Protein AF-A0A3D5KMP6-F1 (afdb_monomer_lite)

pLDDT: mean 85.41, std 14.26, range [41.09, 97.81]

Secondary structure (DSSP, 8-state):
--HHHHHHT-SS---HHHHHHHHHHHHHHHHHHHHHHHHHIIIIIHHHHHHHHHHHHHTT-GGGGGGGT-HHHHHHHHHHHHT-

Sequence (84 aa):
MLVDLTIKVAENIRSPHLARSILAVLGKLEGLLENSILKSLRLIGRPLAEKISLTAQKLGNTSAKNWAVDSSFMLFLAIMHANK

Foldseek 3Di:
DVVVVVCVVPVDDPDPVVVVVVVVVVVVVVVVVVVVLVVLLVPWLLVVLVVVLVVVVVVVNPVSVCSNVDSVSSSVRSVVVVVD

Radius of gyration: 19.12 Å; chains: 1; bounding box: 39×20×53 Å

Structure (mmCIF, N/CA/C/O backbone):
data_AF-A0A3D5KMP6-F1
#
_entry.id   AF-A0A3D5KMP6-F1
#
loop_
_atom_site.group_PDB
_atom_site.id
_atom_site.type_symbol
_atom_site.label_atom_id
_atom_site.label_alt_id
_atom_site.label_comp_id
_atom_site.label_asym_id
_atom_site.label_entity_id
_atom_site.label_seq_id
_atom_site.pdbx_PDB_ins_code
_atom_site.Cartn_x
_atom_site.Cartn_y
_atom_site.Cartn_z
_atom_site.occupancy
_atom_site.B_iso_or_equiv
_atom_site.auth_seq_id
_atom_site.auth_comp_id
_atom_site.auth_asym_id
_atom_site.auth_atom_id
_atom_site.pdbx_PDB_model_num
ATOM 1 N N . MET A 1 1 ? 8.320 11.753 -13.426 1.00 48.03 1 MET A N 1
ATOM 2 C CA . MET A 1 1 ? 8.656 13.019 -14.118 1.00 48.03 1 MET A CA 1
ATOM 3 C C . MET A 1 1 ? 10.076 13.026 -14.731 1.00 48.03 1 MET A C 1
ATOM 5 O O . MET A 1 1 ? 10.696 14.070 -14.820 1.00 48.03 1 MET A O 1
ATOM 9 N N . LEU A 1 2 ? 10.588 11.886 -15.223 1.00 41.09 2 LEU A N 1
ATOM 10 C CA . LEU A 1 2 ? 11.837 11.814 -16.017 1.00 41.09 2 LEU A CA 1
ATOM 11 C C . LEU A 1 2 ? 11.619 10.985 -17.289 1.00 41.09 2 LEU A C 1
ATOM 13 O O . LE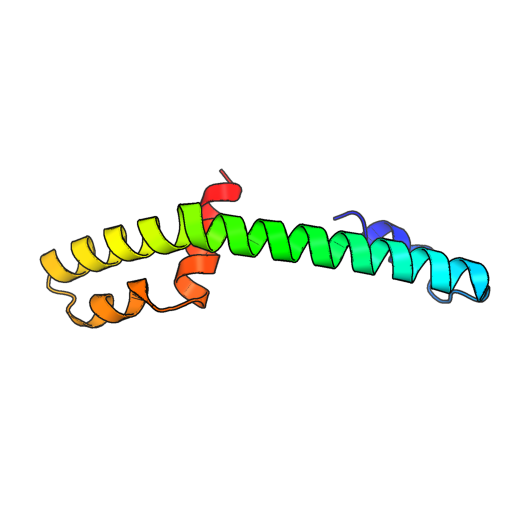U A 1 2 ? 11.970 11.420 -18.377 1.00 41.09 2 LEU A O 1
ATOM 17 N N . VAL A 1 3 ? 10.915 9.855 -17.156 1.00 52.34 3 VAL A N 1
ATOM 18 C CA . VAL A 1 3 ? 10.474 9.011 -18.282 1.00 52.34 3 VAL A CA 1
ATOM 19 C C . VAL A 1 3 ? 9.667 9.810 -19.313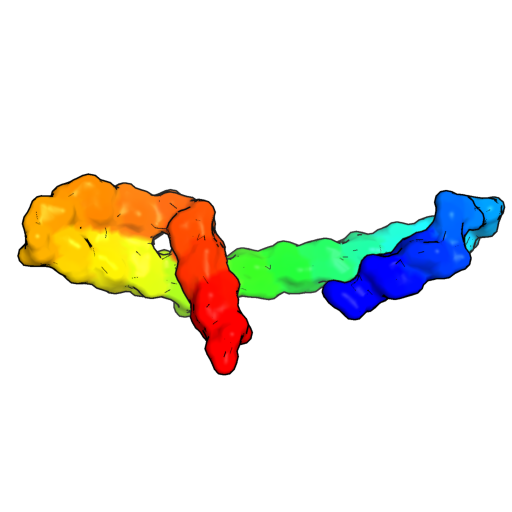 1.00 52.34 3 VAL A C 1
ATOM 21 O O . VAL A 1 3 ? 9.864 9.663 -20.515 1.00 52.34 3 VAL A O 1
ATOM 24 N N . ASP A 1 4 ? 8.836 10.733 -18.832 1.00 51.41 4 ASP A N 1
ATOM 25 C CA . ASP A 1 4 ? 7.976 11.570 -19.669 1.00 51.41 4 ASP A CA 1
ATOM 26 C C . ASP A 1 4 ? 8.764 12.578 -20.529 1.00 51.41 4 ASP A C 1
ATOM 28 O O . ASP A 1 4 ? 8.314 12.959 -21.602 1.00 51.41 4 ASP A O 1
ATOM 32 N N . LEU A 1 5 ? 9.975 12.977 -20.109 1.00 51.88 5 LEU A N 1
ATOM 33 C CA . LEU A 1 5 ? 10.839 13.852 -20.911 1.00 51.88 5 LEU A CA 1
ATOM 34 C C . LEU A 1 5 ? 11.619 13.062 -21.969 1.00 51.88 5 LEU A C 1
ATOM 36 O O . LEU A 1 5 ? 11.821 13.548 -23.077 1.00 51.88 5 LEU A O 1
ATOM 40 N N . THR A 1 6 ? 12.053 11.840 -21.641 1.00 48.41 6 THR A N 1
ATOM 41 C CA . THR A 1 6 ? 12.853 11.007 -22.551 1.00 48.41 6 THR A CA 1
ATOM 42 C C . THR A 1 6 ? 12.006 10.380 -23.660 1.00 48.41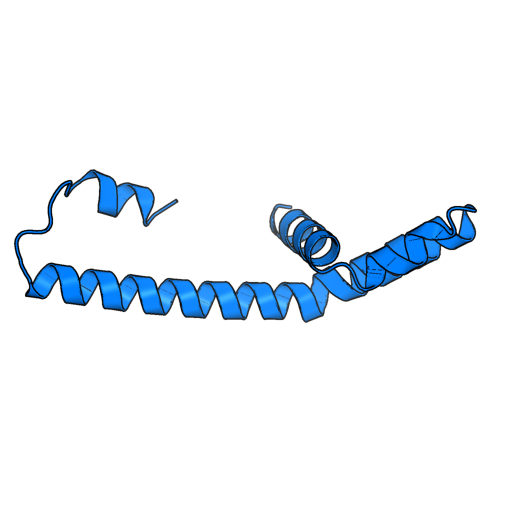 6 THR A C 1
ATOM 44 O O . THR A 1 6 ? 12.479 10.272 -24.788 1.00 48.41 6 THR A O 1
ATOM 47 N N . ILE A 1 7 ? 10.747 10.018 -23.381 1.00 54.41 7 ILE A N 1
ATOM 48 C CA . ILE A 1 7 ? 9.837 9.446 -24.388 1.00 54.41 7 ILE A CA 1
ATOM 49 C C . ILE A 1 7 ? 9.327 10.521 -25.361 1.00 54.41 7 ILE A C 1
ATOM 51 O O . ILE A 1 7 ? 9.206 10.261 -26.554 1.00 54.41 7 ILE A O 1
ATOM 55 N N . LYS A 1 8 ? 9.111 11.760 -24.899 1.00 54.38 8 LYS A N 1
ATOM 56 C CA . LYS A 1 8 ? 8.564 12.843 -25.737 1.00 54.38 8 LYS A CA 1
ATOM 57 C C . LYS A 1 8 ? 9.509 13.326 -26.844 1.00 54.38 8 LYS A C 1
ATOM 59 O O . LYS A 1 8 ? 9.059 13.942 -27.801 1.00 54.38 8 LYS A O 1
ATOM 64 N N . VAL A 1 9 ? 10.810 13.060 -26.717 1.00 56.62 9 VAL A N 1
ATOM 65 C CA . VAL A 1 9 ? 11.836 13.486 -27.689 1.00 56.62 9 VAL A CA 1
ATOM 66 C C . VAL A 1 9 ? 11.979 12.500 -28.856 1.00 56.62 9 VAL A C 1
ATOM 68 O O . VAL A 1 9 ? 12.476 12.873 -29.915 1.00 56.62 9 VAL A O 1
ATOM 71 N N . ALA A 1 10 ? 11.520 11.256 -28.706 1.00 60.34 10 ALA A N 1
ATOM 72 C CA . ALA A 1 10 ? 11.617 10.237 -29.745 1.00 60.34 10 ALA A CA 1
ATOM 73 C C . ALA A 1 10 ? 10.262 9.546 -29.941 1.00 60.34 10 ALA A C 1
ATOM 75 O O . ALA A 1 10 ? 10.039 8.456 -29.425 1.00 60.34 10 ALA A O 1
ATOM 76 N N . GLU A 1 11 ? 9.377 10.155 -30.738 1.00 64.62 11 GLU A N 1
ATOM 77 C CA . GLU A 1 11 ? 8.093 9.549 -31.143 1.00 64.62 11 GLU A CA 1
ATOM 78 C C . GLU A 1 11 ? 8.259 8.156 -31.776 1.00 64.62 11 GLU A C 1
ATOM 80 O O . GLU A 1 11 ? 7.344 7.340 -31.735 1.00 64.62 11 GLU A O 1
ATOM 85 N N . ASN A 1 12 ? 9.429 7.863 -32.357 1.00 73.44 12 ASN A N 1
ATOM 86 C CA . ASN A 1 12 ? 9.752 6.549 -32.902 1.00 73.44 12 ASN A CA 1
ATOM 87 C C . ASN A 1 12 ? 11.233 6.200 -32.706 1.00 73.44 12 ASN A C 1
ATOM 89 O O . ASN A 1 12 ? 12.125 6.839 -33.271 1.00 73.44 12 ASN A O 1
ATOM 93 N N . ILE A 1 13 ? 11.508 5.130 -31.959 1.00 76.69 13 ILE A N 1
ATOM 94 C CA . ILE A 1 13 ? 12.865 4.608 -31.768 1.00 76.69 13 ILE A CA 1
ATOM 95 C C . ILE A 1 13 ? 13.202 3.680 -32.942 1.00 76.69 13 ILE A C 1
ATOM 97 O O . ILE A 1 13 ? 12.836 2.510 -32.953 1.00 76.69 13 ILE A O 1
ATOM 101 N N . ARG A 1 14 ? 13.927 4.195 -33.943 1.00 82.56 14 ARG A N 1
ATOM 102 C CA . ARG A 1 14 ? 14.327 3.408 -35.131 1.00 82.56 14 ARG A CA 1
ATOM 103 C C . ARG A 1 14 ? 15.487 2.444 -34.875 1.00 82.56 14 ARG A C 1
ATOM 105 O O . ARG A 1 14 ? 15.680 1.508 -35.641 1.00 82.56 14 ARG A O 1
ATOM 112 N N . SER A 1 15 ? 16.279 2.684 -33.828 1.00 87.19 15 SER A N 1
ATOM 113 C CA . SER A 1 15 ? 17.444 1.859 -33.492 1.00 87.19 15 SER A CA 1
ATOM 114 C C . SER A 1 15 ? 17.051 0.709 -32.557 1.00 87.19 15 SER A C 1
ATOM 116 O O . SER A 1 15 ? 16.681 0.970 -31.407 1.00 87.19 15 SER A O 1
ATOM 118 N N . PRO A 1 16 ? 17.204 -0.563 -32.978 1.00 86.44 16 PRO A N 1
ATOM 119 C CA . PRO A 1 16 ? 16.934 -1.714 -32.115 1.00 86.44 16 PRO A CA 1
ATOM 120 C C . PRO A 1 16 ? 17.819 -1.737 -30.865 1.00 86.44 16 PRO A C 1
ATOM 122 O O . PRO A 1 16 ? 17.395 -2.190 -29.804 1.00 86.44 16 PRO A O 1
ATOM 125 N N . HIS A 1 17 ? 19.052 -1.235 -30.977 1.00 88.56 17 HIS A N 1
ATOM 126 C CA . HIS A 1 17 ? 19.972 -1.146 -29.847 1.00 88.56 17 HIS A CA 1
ATOM 127 C C . HIS A 1 17 ? 19.483 -0.127 -28.810 1.00 88.56 17 HIS A C 1
ATOM 129 O O . HIS A 1 17 ? 19.438 -0.433 -27.621 1.00 88.56 17 HIS A O 1
ATOM 135 N N . LEU A 1 18 ? 19.035 1.049 -29.261 1.00 84.88 18 LEU A N 1
ATOM 136 C CA . LEU A 1 18 ? 18.487 2.079 -28.379 1.00 84.88 18 LEU A CA 1
ATOM 137 C C . LEU A 1 18 ? 17.198 1.611 -27.689 1.00 84.88 18 LEU A C 1
ATOM 139 O O . LEU A 1 18 ? 17.046 1.811 -26.486 1.00 84.88 18 LEU A O 1
ATOM 143 N N . ALA A 1 19 ? 16.309 0.933 -28.423 1.00 86.56 19 ALA A N 1
ATOM 144 C CA . ALA A 1 19 ? 15.076 0.380 -27.865 1.00 86.56 19 ALA A CA 1
ATOM 145 C C . ALA A 1 19 ? 15.358 -0.607 -26.719 1.00 86.56 19 ALA A C 1
ATOM 147 O O . ALA A 1 19 ? 14.749 -0.514 -25.654 1.00 86.56 19 ALA A O 1
ATOM 148 N N . ARG A 1 20 ? 16.336 -1.508 -26.897 1.00 89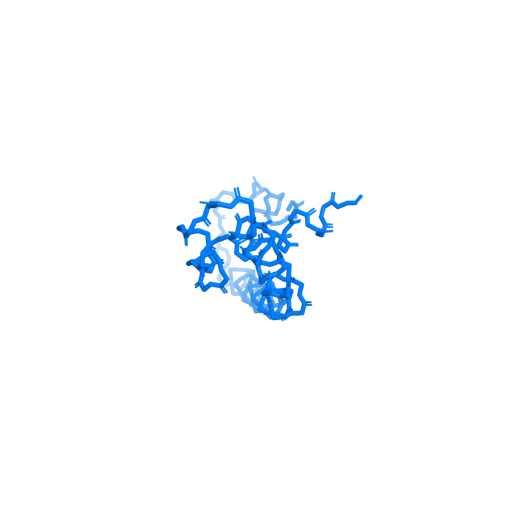.25 20 ARG A N 1
ATOM 149 C CA . ARG A 1 20 ? 16.760 -2.453 -25.849 1.00 89.25 20 ARG A CA 1
ATOM 150 C C . ARG A 1 20 ? 17.323 -1.744 -24.622 1.00 89.25 20 ARG A C 1
ATOM 152 O O . ARG A 1 20 ? 16.981 -2.114 -23.502 1.00 89.25 20 ARG A O 1
ATOM 159 N N . SER A 1 21 ? 18.155 -0.724 -24.820 1.00 89.75 21 SER A N 1
ATOM 160 C CA . SER A 1 21 ? 18.730 0.048 -23.714 1.00 89.75 21 SER A CA 1
ATOM 161 C C . SER A 1 21 ? 17.655 0.784 -22.911 1.00 89.75 21 SER A C 1
ATOM 163 O O . SER A 1 21 ? 17.694 0.758 -21.683 1.00 89.75 21 SER A O 1
ATOM 165 N N . ILE A 1 22 ? 16.661 1.377 -23.580 1.00 86.44 22 ILE A N 1
ATOM 166 C CA . ILE A 1 22 ? 15.530 2.041 -22.914 1.00 86.44 22 ILE A CA 1
ATOM 167 C C . ILE A 1 22 ? 14.691 1.031 -22.127 1.00 86.44 22 ILE A C 1
ATOM 169 O O . ILE A 1 22 ? 14.427 1.263 -20.949 1.00 86.44 22 ILE A O 1
ATOM 173 N N . LEU A 1 23 ? 14.336 -0.112 -22.723 1.00 86.81 23 LEU A N 1
ATOM 174 C CA . LEU A 1 23 ? 13.607 -1.178 -22.025 1.00 86.81 23 LEU A CA 1
ATOM 175 C C . LEU A 1 23 ? 14.355 -1.672 -20.780 1.00 86.81 23 LEU A C 1
ATOM 177 O O . LEU A 1 23 ? 13.748 -1.859 -19.731 1.00 86.81 23 LEU A O 1
ATOM 181 N N . ALA A 1 24 ? 15.678 -1.830 -20.863 1.00 90.38 24 ALA A N 1
ATOM 182 C CA . ALA A 1 24 ? 16.491 -2.243 -19.722 1.00 90.38 24 ALA A CA 1
ATOM 183 C C . ALA A 1 24 ? 16.479 -1.210 -18.582 1.00 90.38 24 ALA A C 1
ATOM 185 O O . ALA A 1 24 ? 16.487 -1.585 -17.409 1.00 90.38 24 ALA A O 1
ATOM 186 N N . VAL A 1 25 ? 16.463 0.087 -18.903 1.00 88.38 25 VAL A N 1
ATOM 187 C CA . VAL A 1 25 ? 16.334 1.154 -17.899 1.00 88.38 25 VAL A CA 1
ATOM 188 C C . VAL A 1 25 ? 14.928 1.168 -17.303 1.00 88.38 25 VAL A C 1
ATOM 190 O O . VAL A 1 25 ? 14.803 1.243 -16.083 1.00 88.38 25 VAL A O 1
ATOM 193 N N . LEU A 1 26 ? 13.888 1.044 -18.131 1.00 86.25 26 LEU A N 1
ATOM 194 C CA . LEU A 1 26 ? 12.501 0.988 -17.669 1.00 86.25 26 LEU A CA 1
ATOM 195 C C . LEU A 1 26 ? 12.275 -0.189 -16.720 1.00 86.25 26 LEU A C 1
ATOM 197 O O . LEU A 1 26 ? 11.795 0.038 -15.618 1.00 86.25 26 LEU A O 1
ATOM 201 N N . GLY A 1 27 ? 12.738 -1.394 -17.058 1.00 86.81 27 GLY A N 1
ATOM 202 C CA . GLY A 1 27 ? 12.602 -2.554 -16.171 1.00 86.81 27 GLY A CA 1
ATOM 203 C C . GLY A 1 27 ? 13.323 -2.377 -14.827 1.00 86.81 27 GLY A C 1
ATOM 204 O O . GLY A 1 27 ? 12.813 -2.777 -13.782 1.00 86.81 27 GLY A O 1
ATOM 205 N N . LYS A 1 28 ? 14.489 -1.712 -14.811 1.00 87.75 28 LYS A N 1
ATOM 206 C CA . LYS A 1 28 ? 15.174 -1.357 -13.553 1.00 87.75 28 LYS A CA 1
ATOM 207 C C . LYS A 1 28 ? 14.369 -0.348 -12.737 1.00 87.75 28 LYS A C 1
ATOM 209 O O . LYS A 1 28 ? 14.291 -0.485 -11.520 1.00 87.75 28 LYS A O 1
ATOM 214 N N . LEU A 1 29 ? 13.794 0.662 -13.388 1.00 82.56 29 LEU A N 1
ATOM 215 C CA . LEU A 1 29 ? 12.963 1.666 -12.725 1.00 82.56 29 LEU A CA 1
ATOM 216 C C . LEU A 1 29 ? 11.676 1.052 -12.170 1.00 82.56 29 LEU A C 1
ATOM 218 O O . LEU A 1 29 ? 11.348 1.316 -11.019 1.00 82.56 29 LEU A O 1
ATOM 222 N N . GLU A 1 30 ? 10.992 0.211 -12.942 1.00 80.50 30 GLU A N 1
ATOM 223 C CA . GLU A 1 30 ? 9.798 -0.522 -12.510 1.00 80.50 30 GLU A CA 1
ATOM 224 C C . GLU A 1 30 ? 10.099 -1.387 -11.288 1.00 80.50 30 GLU A C 1
ATOM 226 O O . GLU A 1 30 ? 9.425 -1.249 -10.271 1.00 80.50 30 GLU A O 1
ATOM 231 N N . GLY A 1 31 ? 11.169 -2.187 -11.327 1.00 86.06 31 GLY A N 1
ATOM 232 C CA . GLY A 1 31 ? 11.551 -3.027 -10.190 1.00 86.06 31 GLY A CA 1
ATOM 233 C C . GLY A 1 31 ? 11.928 -2.224 -8.939 1.00 86.06 31 GLY A C 1
ATOM 234 O O . GLY A 1 31 ? 11.559 -2.590 -7.821 1.00 86.06 31 GLY A O 1
ATOM 235 N N . LEU A 1 32 ? 12.635 -1.099 -9.098 1.00 84.62 32 LEU A N 1
ATOM 236 C CA . LEU A 1 32 ? 12.949 -0.201 -7.980 1.00 84.62 32 LEU A CA 1
ATOM 237 C C . LEU A 1 32 ? 11.683 0.432 -7.391 1.00 84.62 32 LEU A C 1
ATOM 239 O O . LEU A 1 32 ? 11.543 0.491 -6.166 1.00 84.62 32 LEU A O 1
ATOM 243 N N . LEU A 1 33 ? 10.767 0.887 -8.249 1.00 83.06 33 LEU A N 1
ATOM 244 C CA . LEU A 1 33 ? 9.497 1.480 -7.843 1.00 83.06 33 LEU A CA 1
ATOM 245 C C . LEU A 1 33 ? 8.629 0.456 -7.116 1.00 83.06 33 LEU A C 1
ATOM 247 O O . LEU A 1 33 ? 8.209 0.736 -5.997 1.00 83.06 33 LEU A O 1
ATOM 251 N N . GLU A 1 34 ? 8.434 -0.733 -7.680 1.00 85.00 34 GLU A N 1
ATOM 252 C CA . GLU A 1 34 ? 7.662 -1.813 -7.065 1.00 85.00 34 GLU A CA 1
ATOM 253 C C . GLU A 1 34 ? 8.223 -2.182 -5.688 1.00 85.00 34 GLU A C 1
ATOM 255 O O . GLU A 1 34 ? 7.490 -2.181 -4.698 1.00 85.00 34 GLU A O 1
ATOM 260 N N . ASN A 1 35 ? 9.540 -2.382 -5.578 1.00 88.62 35 ASN A N 1
ATOM 261 C CA . ASN A 1 35 ? 10.179 -2.683 -4.298 1.00 88.62 35 ASN A CA 1
ATOM 262 C C . ASN A 1 35 ? 9.985 -1.549 -3.275 1.00 88.62 35 ASN A C 1
ATOM 264 O O . ASN A 1 35 ? 9.701 -1.797 -2.100 1.00 88.62 35 ASN A O 1
ATOM 268 N N . SER A 1 36 ? 10.103 -0.290 -3.710 1.00 86.94 36 SER A N 1
ATOM 269 C CA . SER A 1 36 ? 9.882 0.868 -2.838 1.00 86.94 36 SER A CA 1
ATOM 270 C C . SER A 1 36 ? 8.426 0.977 -2.373 1.00 86.94 36 SER A C 1
ATOM 272 O O . SER A 1 36 ? 8.181 1.221 -1.190 1.00 86.94 36 SER A O 1
ATOM 274 N N . ILE A 1 37 ? 7.465 0.725 -3.268 1.00 86.94 37 ILE A N 1
ATOM 275 C CA . ILE A 1 37 ? 6.029 0.772 -2.993 1.00 86.94 37 ILE A CA 1
ATOM 276 C C . ILE A 1 37 ? 5.658 -0.347 -2.026 1.00 86.94 37 ILE A C 1
ATOM 278 O O . ILE A 1 37 ? 5.020 -0.078 -1.013 1.00 86.94 37 ILE A O 1
ATOM 282 N N . LEU A 1 38 ? 6.112 -1.579 -2.272 1.00 88.94 38 LEU A N 1
ATOM 283 C CA . LEU A 1 38 ? 5.879 -2.719 -1.382 1.00 88.94 38 LEU A CA 1
ATOM 284 C C . LEU A 1 38 ? 6.467 -2.475 0.011 1.00 88.94 38 LEU A C 1
ATOM 286 O O . LEU A 1 38 ? 5.814 -2.734 1.026 1.00 88.94 38 LEU A O 1
ATOM 290 N N . LYS A 1 39 ? 7.680 -1.919 0.081 1.00 90.62 39 LYS A N 1
ATOM 291 C CA . LYS A 1 39 ? 8.306 -1.540 1.350 1.00 90.62 39 LYS A CA 1
ATOM 292 C C . LYS A 1 39 ? 7.504 -0.451 2.068 1.00 90.62 39 LYS A C 1
ATOM 294 O O . LYS A 1 39 ? 7.279 -0.567 3.271 1.00 90.62 39 LYS A O 1
ATOM 299 N N . SER A 1 40 ? 7.044 0.570 1.349 1.00 89.62 40 SER A N 1
ATOM 300 C CA . SER A 1 40 ? 6.239 1.665 1.902 1.00 89.62 40 SER A CA 1
ATOM 301 C C . SER A 1 40 ? 4.866 1.183 2.384 1.00 89.62 40 SER A C 1
ATOM 303 O O . SER A 1 40 ? 4.447 1.500 3.496 1.00 89.62 40 SER A O 1
ATOM 305 N N . LEU A 1 41 ? 4.199 0.316 1.620 1.00 91.25 41 LEU A N 1
ATOM 306 C CA . LEU A 1 41 ? 2.959 -0.351 2.019 1.00 91.25 41 LEU A CA 1
ATOM 307 C C . LEU A 1 41 ? 3.133 -1.128 3.324 1.00 91.25 41 LEU A C 1
ATOM 309 O O . LEU A 1 41 ? 2.320 -0.995 4.235 1.00 91.25 41 LEU A O 1
ATOM 313 N N . ARG A 1 42 ? 4.211 -1.910 3.438 1.00 91.50 42 ARG A N 1
ATOM 314 C CA . ARG A 1 42 ? 4.474 -2.729 4.625 1.00 91.50 42 ARG A CA 1
ATOM 315 C C . ARG A 1 42 ? 4.837 -1.895 5.854 1.00 91.50 42 ARG A C 1
ATOM 317 O O . ARG A 1 42 ? 4.379 -2.216 6.945 1.00 91.50 42 ARG A O 1
ATOM 324 N N . LEU A 1 43 ? 5.685 -0.880 5.694 1.00 94.00 43 LEU A N 1
ATOM 325 C CA . LEU A 1 43 ? 6.244 -0.117 6.816 1.00 94.00 43 LEU A CA 1
ATOM 326 C C . LEU A 1 43 ? 5.389 1.085 7.228 1.00 94.00 43 LEU A C 1
ATOM 328 O O . LEU A 1 43 ? 5.460 1.503 8.379 1.00 94.00 43 LEU A O 1
ATOM 332 N N . ILE A 1 44 ? 4.610 1.648 6.304 1.00 94.19 44 ILE A N 1
ATOM 333 C CA . ILE A 1 44 ? 3.855 2.889 6.511 1.00 94.19 44 ILE A CA 1
ATOM 334 C C . ILE A 1 44 ? 2.366 2.647 6.267 1.00 94.19 4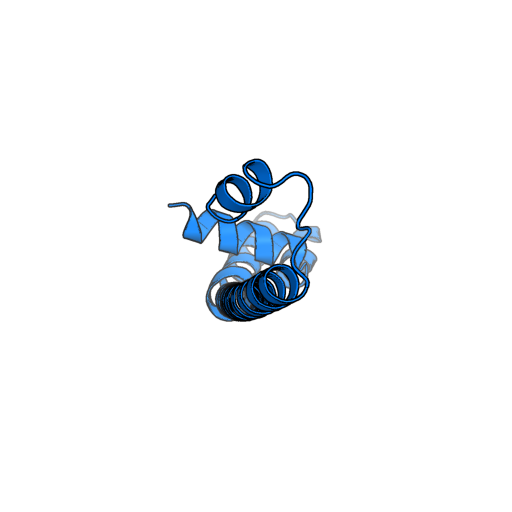4 ILE A C 1
ATOM 336 O O . ILE A 1 44 ? 1.558 2.878 7.164 1.00 94.19 44 ILE A O 1
ATOM 340 N N . GLY A 1 45 ? 2.005 2.147 5.080 1.00 94.19 45 GLY A N 1
ATOM 341 C CA . GLY A 1 45 ? 0.611 2.012 4.647 1.00 94.19 45 GLY A CA 1
ATOM 342 C C . GLY A 1 45 ? -0.236 1.158 5.590 1.00 94.19 45 GLY A C 1
ATOM 343 O O . GLY A 1 45 ? -1.250 1.627 6.103 1.00 94.19 45 GLY A O 1
ATOM 344 N N . ARG A 1 46 ? 0.208 -0.072 5.876 1.00 94.38 46 ARG A N 1
ATOM 345 C CA . ARG A 1 46 ? -0.487 -1.010 6.769 1.00 94.38 46 ARG A CA 1
ATOM 346 C C . ARG A 1 46 ? -0.601 -0.482 8.207 1.00 94.38 46 ARG A C 1
ATOM 348 O O . ARG A 1 46 ? -1.731 -0.395 8.684 1.00 94.38 46 ARG A O 1
ATOM 355 N N . PRO A 1 47 ? 0.487 -0.075 8.895 1.00 95.94 47 PRO A N 1
ATOM 356 C CA . PRO A 1 47 ? 0.370 0.464 10.253 1.00 95.94 47 PRO A CA 1
ATOM 357 C C . PRO A 1 47 ? -0.554 1.684 10.342 1.00 95.94 47 PRO A C 1
ATOM 359 O O . PRO A 1 47 ? -1.303 1.841 11.309 1.00 95.94 47 PRO A O 1
ATOM 362 N N . LEU A 1 48 ? -0.531 2.552 9.324 1.00 95.75 48 LEU A N 1
ATOM 363 C CA . LEU A 1 48 ? -1.387 3.733 9.294 1.00 95.75 48 LEU A CA 1
ATOM 364 C C . LEU A 1 48 ? -2.857 3.359 9.062 1.00 95.75 48 LEU A C 1
ATOM 366 O O . LEU A 1 48 ? -3.731 3.876 9.761 1.00 95.75 48 LEU A O 1
ATOM 370 N N . ALA A 1 49 ? -3.128 2.424 8.149 1.00 96.94 49 ALA A N 1
ATOM 371 C CA . ALA A 1 49 ? -4.470 1.911 7.895 1.00 96.94 49 ALA A CA 1
ATOM 372 C C . ALA A 1 49 ? -5.061 1.214 9.130 1.00 96.94 49 ALA A C 1
ATOM 374 O O . ALA A 1 49 ? -6.210 1.477 9.481 1.00 96.94 49 ALA A O 1
ATOM 375 N N . GLU A 1 50 ? -4.273 0.401 9.838 1.00 97.00 50 GLU A N 1
ATOM 376 C CA . GLU A 1 50 ? -4.670 -0.241 11.098 1.00 97.00 50 GLU A CA 1
ATOM 377 C C . GLU A 1 50 ? -5.034 0.806 12.164 1.00 97.00 50 GLU A C 1
ATOM 379 O O . GLU A 1 50 ? -6.107 0.741 12.771 1.00 97.00 50 GLU A O 1
ATOM 384 N N . LYS A 1 51 ? -4.195 1.833 12.351 1.00 97.06 51 LYS A N 1
ATOM 385 C CA . LYS A 1 51 ? -4.452 2.906 13.324 1.00 97.06 51 LYS A CA 1
ATOM 386 C C . LYS A 1 51 ? -5.722 3.698 13.002 1.00 97.06 51 LYS A C 1
ATOM 388 O O . LYS A 1 51 ? -6.524 3.967 13.902 1.00 97.06 51 LYS A O 1
ATOM 393 N N . ILE A 1 52 ? -5.910 4.082 11.739 1.00 96.94 52 ILE A N 1
ATOM 394 C CA . ILE A 1 52 ? -7.085 4.850 11.301 1.00 96.94 52 ILE A CA 1
ATOM 395 C C . ILE A 1 52 ? -8.344 3.988 11.414 1.00 96.94 52 ILE A C 1
ATOM 397 O O . ILE A 1 52 ? -9.345 4.446 11.962 1.00 96.94 52 ILE A O 1
ATOM 401 N N . SER A 1 53 ? -8.270 2.726 10.984 1.00 97.75 53 SER A N 1
ATOM 402 C CA . SER A 1 53 ? -9.351 1.747 11.104 1.00 97.75 53 SER A CA 1
ATOM 403 C C . SER A 1 53 ? -9.823 1.595 12.551 1.00 97.75 53 SER A C 1
ATOM 405 O O . SER A 1 53 ? -11.015 1.716 12.830 1.00 97.75 53 SER A O 1
ATOM 407 N N . LEU A 1 54 ? -8.899 1.377 13.492 1.00 97.81 54 LEU A N 1
ATOM 408 C CA . LEU A 1 54 ? -9.224 1.238 14.914 1.00 97.81 54 LEU A CA 1
ATOM 409 C C . LEU A 1 54 ? -9.829 2.519 15.494 1.00 97.81 54 LEU A C 1
ATOM 411 O O . LEU A 1 54 ? -10.752 2.457 16.304 1.00 97.81 54 LEU A O 1
ATOM 415 N N . THR A 1 55 ? -9.325 3.682 15.081 1.00 97.75 55 THR A N 1
ATOM 416 C CA . THR A 1 55 ? -9.855 4.978 15.526 1.00 97.75 55 THR A CA 1
ATOM 417 C C . THR A 1 55 ? -11.288 5.178 15.036 1.00 97.75 55 THR A C 1
ATOM 419 O O . THR A 1 55 ? -12.167 5.496 15.829 1.00 97.75 55 THR A O 1
ATOM 422 N N . ALA A 1 56 ? -11.553 4.921 13.756 1.00 97.06 56 ALA A N 1
ATOM 423 C CA . ALA A 1 56 ? -12.885 5.044 13.175 1.00 97.06 56 ALA A CA 1
ATOM 424 C C . ALA A 1 56 ? -13.885 4.048 13.791 1.00 97.06 56 ALA A C 1
ATOM 426 O O . ALA A 1 56 ? -15.018 4.427 14.084 1.00 97.06 56 ALA A O 1
ATOM 427 N N . GLN A 1 57 ? -13.455 2.814 14.078 1.00 97.81 57 GLN A N 1
ATOM 428 C CA . GLN A 1 57 ? -14.277 1.829 14.791 1.00 97.81 57 GLN A CA 1
ATOM 429 C C . GLN A 1 57 ? -14.671 2.315 16.192 1.00 97.81 57 GLN A C 1
ATOM 431 O O . GLN A 1 57 ? -15.837 2.217 16.567 1.00 97.81 57 GLN A O 1
ATOM 436 N N . LYS A 1 58 ? -13.732 2.902 16.947 1.00 97.25 58 LYS A N 1
ATOM 437 C CA . LYS A 1 58 ? -14.015 3.498 18.267 1.00 97.25 58 LYS A CA 1
ATOM 438 C C . LYS A 1 58 ? -14.984 4.681 18.198 1.00 97.25 58 LYS A C 1
ATOM 440 O O . LYS A 1 58 ? -15.671 4.950 19.174 1.00 97.25 58 LYS A O 1
ATOM 445 N N . LEU A 1 59 ? -15.054 5.360 17.054 1.00 97.38 59 LEU A N 1
ATOM 446 C CA . LEU A 1 59 ? -15.992 6.453 16.784 1.00 97.38 59 LEU A CA 1
ATOM 447 C C . LEU A 1 59 ? -17.346 5.970 16.228 1.00 97.38 59 LEU A C 1
ATOM 449 O O . LEU A 1 59 ? -18.155 6.785 15.798 1.00 97.38 59 LEU A O 1
ATOM 453 N N . GLY A 1 60 ? -17.604 4.658 16.223 1.00 97.12 60 GLY A N 1
ATOM 454 C CA . GLY A 1 60 ? -18.880 4.078 15.794 1.00 97.12 60 GLY A CA 1
ATOM 455 C C . GLY A 1 60 ? -18.937 3.671 14.320 1.00 97.12 60 GLY A C 1
ATOM 456 O O . GLY A 1 60 ? -19.943 3.111 13.889 1.00 97.12 60 GLY A O 1
ATOM 457 N N . ASN A 1 61 ? -17.868 3.873 13.541 1.00 96.62 61 ASN A N 1
ATOM 458 C CA . ASN A 1 61 ? -17.804 3.387 12.163 1.00 96.62 61 ASN A CA 1
ATOM 459 C C . ASN A 1 61 ? -17.271 1.948 12.110 1.00 96.62 61 ASN A C 1
ATOM 461 O O . ASN A 1 61 ? -16.080 1.699 11.921 1.00 96.62 61 ASN A O 1
ATOM 465 N N . THR A 1 62 ? -18.176 0.985 12.244 1.00 94.00 62 THR A N 1
ATOM 466 C CA . THR A 1 62 ? -17.855 -0.451 12.232 1.00 94.00 62 THR A CA 1
ATOM 467 C C . THR A 1 62 ? -17.314 -0.937 10.883 1.00 94.00 62 THR A C 1
ATOM 469 O O . THR A 1 62 ? -16.475 -1.840 10.851 1.00 94.00 62 THR A O 1
ATOM 472 N N . SER A 1 63 ? -17.713 -0.304 9.771 1.00 94.94 63 SER A N 1
ATOM 473 C CA . SER A 1 63 ? -17.231 -0.647 8.422 1.00 94.94 63 SER A CA 1
ATOM 474 C C . SER A 1 63 ? -15.733 -0.387 8.234 1.00 94.94 63 SER A C 1
ATOM 476 O O . SER A 1 63 ? -15.081 -1.043 7.417 1.00 94.94 63 SER A O 1
ATOM 478 N N . ALA A 1 64 ? -15.155 0.500 9.053 1.00 96.19 64 ALA A N 1
ATOM 479 C CA . ALA A 1 64 ? -13.744 0.848 8.986 1.00 96.19 64 ALA A CA 1
ATOM 480 C C . ALA A 1 64 ? -12.808 -0.330 9.286 1.00 96.19 64 ALA A C 1
ATOM 482 O O . ALA A 1 64 ? -11.628 -0.265 8.947 1.00 96.19 64 ALA A O 1
ATOM 483 N N . LYS A 1 65 ? -13.301 -1.436 9.860 1.00 95.06 65 LYS A N 1
ATOM 484 C CA . LYS A 1 65 ? -12.531 -2.678 10.042 1.00 95.06 65 LYS A CA 1
ATOM 485 C C . LYS A 1 65 ? -11.868 -3.162 8.745 1.00 95.06 65 LYS A C 1
ATOM 487 O O . LYS A 1 65 ? -10.744 -3.655 8.785 1.00 95.06 65 LYS A O 1
ATOM 492 N N . ASN A 1 66 ? -12.526 -2.971 7.602 1.00 95.50 66 ASN A N 1
ATOM 493 C CA . ASN A 1 66 ? -12.018 -3.431 6.307 1.00 95.50 66 ASN A CA 1
ATOM 494 C C . ASN A 1 66 ? -10.892 -2.545 5.751 1.00 95.50 66 ASN A C 1
ATOM 496 O O . ASN A 1 66 ? -10.141 -2.981 4.886 1.00 95.50 66 ASN A O 1
ATOM 500 N N . TRP A 1 67 ? -10.715 -1.328 6.271 1.00 95.50 67 TRP A N 1
ATOM 501 C CA . TRP A 1 67 ? -9.694 -0.398 5.781 1.00 95.50 67 TRP A CA 1
ATOM 502 C C . TRP A 1 67 ? -8.269 -0.907 6.020 1.00 95.50 67 TRP A C 1
ATOM 504 O O . TRP A 1 67 ? -7.377 -0.640 5.225 1.00 95.50 67 TRP A O 1
ATOM 514 N N . ALA A 1 68 ? -8.051 -1.685 7.084 1.00 91.62 68 ALA A N 1
ATOM 515 C CA . ALA A 1 68 ? -6.742 -2.256 7.407 1.00 91.62 68 ALA A CA 1
ATOM 516 C C . ALA A 1 68 ? -6.278 -3.345 6.417 1.00 91.62 68 ALA A C 1
ATOM 518 O O . ALA A 1 68 ? -5.097 -3.687 6.392 1.00 91.62 68 ALA A O 1
ATOM 519 N N . VAL A 1 69 ? -7.196 -3.901 5.619 1.00 92.56 69 VAL A N 1
ATOM 520 C CA . VAL A 1 69 ? -6.905 -4.935 4.610 1.00 92.56 69 VAL A CA 1
ATOM 521 C C . VAL A 1 69 ? -7.108 -4.440 3.178 1.00 92.56 69 VAL A C 1
ATOM 523 O O . VAL A 1 69 ? -6.799 -5.162 2.234 1.00 92.56 69 VAL A O 1
ATOM 526 N N . ASP A 1 70 ? -7.579 -3.206 3.008 1.00 95.19 70 ASP A N 1
ATOM 527 C CA . ASP A 1 70 ? -7.739 -2.568 1.708 1.00 95.19 70 ASP A CA 1
ATOM 528 C C . ASP A 1 70 ? -6.378 -2.067 1.201 1.00 95.19 70 ASP A C 1
ATOM 530 O O . ASP A 1 70 ? -5.805 -1.096 1.705 1.00 95.19 70 ASP A O 1
ATOM 534 N N . SER A 1 71 ? -5.842 -2.751 0.189 1.00 91.69 71 SER A N 1
ATOM 535 C CA . SER A 1 71 ? -4.559 -2.415 -0.431 1.00 91.69 71 SER A CA 1
ATOM 536 C C . SER A 1 71 ? -4.543 -1.035 -1.076 1.00 91.69 71 SER A C 1
ATOM 538 O O . SER A 1 71 ? -3.515 -0.362 -1.027 1.00 91.69 71 SER A O 1
ATOM 540 N N . SER A 1 72 ? -5.664 -0.594 -1.644 1.00 93.19 72 SER A N 1
ATOM 541 C CA . SER A 1 72 ? -5.783 0.723 -2.270 1.00 93.19 72 SER A CA 1
ATOM 542 C C . SER A 1 72 ? -5.747 1.818 -1.210 1.00 93.19 72 SER A C 1
ATOM 544 O O . SER A 1 72 ? -5.046 2.817 -1.373 1.00 93.19 72 SER A O 1
ATOM 546 N N . PHE A 1 73 ? -6.428 1.600 -0.084 1.00 95.00 73 PHE A N 1
ATOM 54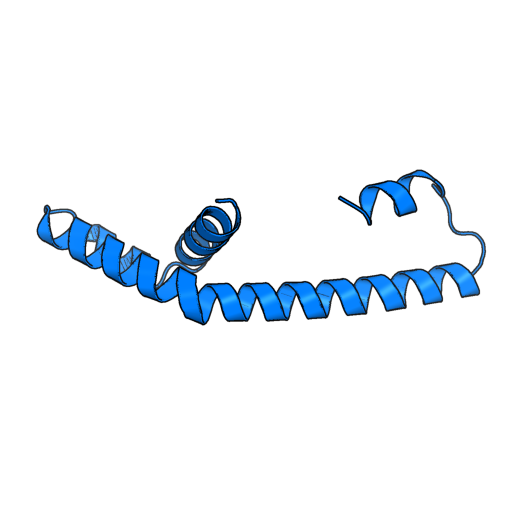7 C CA . PHE A 1 73 ? -6.385 2.515 1.052 1.00 95.00 73 PHE A CA 1
ATOM 548 C C . PHE A 1 73 ? -4.990 2.578 1.689 1.00 95.00 73 PHE A C 1
ATOM 550 O O . PHE A 1 73 ? -4.464 3.668 1.922 1.00 95.00 73 PHE A O 1
ATOM 557 N N . MET A 1 74 ? -4.343 1.427 1.904 1.00 95.50 74 MET A N 1
ATOM 558 C CA . MET A 1 74 ? -2.960 1.367 2.392 1.00 95.50 74 MET A CA 1
ATOM 559 C C . MET A 1 74 ? -1.990 2.096 1.454 1.00 95.50 74 MET A C 1
ATOM 561 O O . MET A 1 74 ? -1.107 2.817 1.925 1.00 95.50 74 MET A O 1
ATOM 565 N N . LEU A 1 75 ? -2.152 1.932 0.136 1.00 92.94 75 LEU A N 1
ATOM 566 C CA . LEU A 1 75 ? -1.307 2.582 -0.865 1.00 92.94 75 LEU A CA 1
ATOM 567 C C . LEU A 1 75 ? -1.509 4.095 -0.864 1.00 92.94 75 LEU A C 1
ATOM 569 O O . LEU A 1 75 ? -0.533 4.841 -0.829 1.00 92.94 75 LEU A O 1
ATOM 573 N N . PHE A 1 76 ? -2.765 4.542 -0.848 1.00 93.75 76 PHE A N 1
ATOM 574 C CA . PHE A 1 76 ? -3.113 5.954 -0.747 1.00 93.75 76 PHE A CA 1
ATOM 575 C C . PHE A 1 76 ? -2.438 6.600 0.468 1.00 93.75 76 PHE A C 1
ATOM 577 O O . PHE A 1 76 ? -1.752 7.610 0.338 1.00 93.75 76 PHE A O 1
ATOM 584 N N . LEU A 1 77 ? -2.551 5.971 1.637 1.00 94.44 77 LEU A N 1
ATOM 585 C CA . LEU A 1 77 ? -1.929 6.441 2.872 1.00 94.44 77 LEU A CA 1
ATOM 586 C C . LEU A 1 77 ? -0.396 6.492 2.792 1.00 94.44 77 LEU A C 1
ATOM 588 O O . LEU A 1 77 ? 0.211 7.466 3.240 1.00 94.44 77 LEU A O 1
ATOM 592 N N . ALA A 1 78 ? 0.231 5.471 2.206 1.00 92.06 78 ALA A N 1
ATOM 593 C CA . ALA A 1 78 ? 1.678 5.416 2.019 1.00 92.06 78 ALA A CA 1
ATOM 594 C C . ALA A 1 78 ? 2.187 6.529 1.082 1.00 92.06 78 ALA A C 1
ATOM 596 O O . ALA A 1 78 ? 3.182 7.185 1.392 1.00 92.06 78 ALA A O 1
ATOM 597 N N . ILE A 1 79 ? 1.485 6.784 -0.028 1.00 89.06 79 ILE A N 1
ATOM 598 C CA . ILE A 1 79 ? 1.812 7.858 -0.980 1.00 89.06 79 ILE A CA 1
ATOM 599 C C . ILE A 1 79 ? 1.618 9.230 -0.330 1.00 89.06 79 ILE A C 1
ATOM 601 O O . ILE A 1 79 ? 2.507 10.076 -0.396 1.00 89.06 79 ILE A O 1
ATOM 605 N N . MET A 1 80 ? 0.490 9.447 0.348 1.00 91.25 80 MET A N 1
ATOM 606 C CA . MET A 1 80 ? 0.215 10.707 1.044 1.00 91.25 80 MET A CA 1
ATOM 607 C C . MET A 1 80 ? 1.246 11.000 2.137 1.00 91.25 80 MET A C 1
ATOM 609 O O . MET A 1 80 ? 1.582 12.156 2.372 1.00 91.25 80 MET A O 1
ATOM 613 N N . HIS A 1 81 ? 1.779 9.965 2.790 1.00 87.06 81 HIS A N 1
ATOM 614 C CA . HIS A 1 81 ? 2.864 10.122 3.751 1.00 87.06 81 HIS A CA 1
ATOM 615 C C . HIS A 1 81 ? 4.203 10.478 3.083 1.00 87.06 81 HIS A C 1
ATOM 617 O O . HIS A 1 81 ? 4.981 11.231 3.662 1.00 87.06 81 HIS A O 1
ATOM 623 N N . ALA A 1 82 ? 4.486 9.936 1.896 1.00 83.06 82 ALA A N 1
ATOM 624 C CA . ALA A 1 82 ? 5.708 10.223 1.143 1.00 83.06 82 ALA A CA 1
ATOM 625 C C . ALA A 1 82 ? 5.720 11.628 0.509 1.00 83.06 82 ALA A C 1
ATOM 627 O O . ALA A 1 82 ? 6.794 12.178 0.303 1.00 83.06 82 ALA A O 1
ATOM 628 N N . ASN A 1 83 ? 4.545 12.199 0.226 1.00 78.06 83 ASN A N 1
ATOM 629 C CA . ASN A 1 83 ? 4.372 13.530 -0.374 1.00 78.06 83 ASN A CA 1
ATOM 630 C C . ASN A 1 83 ? 4.343 14.692 0.644 1.00 78.06 83 ASN A C 1
ATOM 632 O O . ASN A 1 83 ? 3.928 15.794 0.284 1.00 78.06 83 ASN A O 1
ATOM 636 N N . LYS A 1 84 ? 4.713 14.451 1.906 1.00 55.78 84 LYS A N 1
ATOM 637 C CA . LYS A 1 84 ? 4.930 15.523 2.893 1.00 55.78 84 LYS A CA 1
ATOM 638 C C . LYS A 1 84 ? 6.215 16.284 2.603 1.00 55.78 84 LYS A C 1
ATOM 640 O O . LYS A 1 84 ? 6.199 17.509 2.842 1.00 55.78 84 LYS A O 1
#